Protein AF-A0A349LNW3-F1 (afdb_monomer_lite)

Sequence (81 aa):
MGLHHPRMMLSRITDDAERAKRMGFGGKLRIHPKQVNIVINAFPPTEAEIAWAQRVIAADKTSKGGAVKLDGRMIDRPVVL

Radius of gyration: 18.52 Å; chains: 1; bounding box: 40×25×51 Å

Foldseek 3Di:
DDPPPVVVVQVVLLVVLLVCLVVVDQWDDDDDPVSVVSGVVRRDDDPVVVVVLVVLVVQCVVCVQDWDDDPNDIRHDVNND

Structure (mmCIF, N/CA/C/O backbone):
data_AF-A0A349LNW3-F1
#
_entry.id   AF-A0A349LNW3-F1
#
loop_
_atom_site.group_PDB
_atom_site.id
_atom_site.type_symbol
_atom_site.label_atom_id
_atom_site.label_alt_id
_atom_site.label_comp_id
_atom_site.label_asym_id
_atom_site.label_entity_id
_atom_site.label_seq_id
_atom_site.pdbx_PDB_ins_code
_atom_site.Cartn_x
_atom_site.Cartn_y
_atom_site.Cartn_z
_atom_site.occupancy
_atom_site.B_iso_or_equiv
_atom_site.auth_seq_id
_atom_site.auth_comp_id
_atom_site.auth_asym_id
_atom_site.auth_atom_id
_atom_site.pdbx_PDB_model_num
ATOM 1 N N . MET A 1 1 ? 23.911 -20.076 -29.332 1.00 36.78 1 MET A N 1
ATOM 2 C CA . MET A 1 1 ? 23.578 -18.691 -29.733 1.00 36.78 1 MET A CA 1
ATOM 3 C C . MET A 1 1 ? 22.339 -18.283 -28.944 1.00 36.78 1 MET A C 1
ATOM 5 O O . MET A 1 1 ? 21.268 -18.822 -29.182 1.00 36.78 1 MET A O 1
ATOM 9 N N . GLY A 1 2 ? 22.538 -17.528 -27.860 1.00 46.84 2 GLY A N 1
ATOM 10 C CA . GLY A 1 2 ? 21.575 -17.389 -26.763 1.00 46.84 2 GLY A CA 1
ATOM 11 C C . GLY A 1 2 ? 20.322 -16.603 -27.143 1.00 46.84 2 GLY A C 1
ATOM 12 O O . GLY A 1 2 ? 20.406 -15.487 -27.647 1.00 46.84 2 GLY A O 1
ATOM 13 N N . LEU A 1 3 ? 19.160 -17.185 -26.856 1.00 45.16 3 LEU A N 1
ATOM 14 C CA . LEU A 1 3 ? 17.849 -16.553 -26.973 1.00 45.16 3 LEU A CA 1
ATOM 15 C C . LEU A 1 3 ? 17.711 -15.449 -25.912 1.00 45.16 3 LEU A C 1
ATOM 17 O O . LEU A 1 3 ? 17.117 -15.653 -24.854 1.00 45.16 3 LEU A O 1
ATOM 21 N N . HIS A 1 4 ? 18.254 -14.262 -26.176 1.00 58.00 4 HIS A N 1
ATOM 22 C CA . HIS A 1 4 ? 17.910 -13.072 -25.404 1.00 58.00 4 HIS A CA 1
ATOM 23 C C . HIS A 1 4 ? 16.519 -12.610 -25.857 1.00 58.00 4 HIS A C 1
ATOM 25 O O . HIS A 1 4 ? 16.378 -11.787 -26.754 1.00 58.00 4 HIS A O 1
ATOM 31 N N . HIS A 1 5 ? 15.473 -13.236 -25.310 1.00 58.19 5 HIS A N 1
ATOM 32 C CA . HIS A 1 5 ? 14.087 -12.917 -25.638 1.00 58.19 5 HIS A CA 1
ATOM 33 C C . HIS A 1 5 ? 13.644 -11.700 -24.806 1.00 58.19 5 HIS A C 1
ATOM 35 O O . HIS A 1 5 ? 13.393 -11.851 -23.608 1.00 58.19 5 HIS A O 1
ATOM 41 N N . PRO A 1 6 ? 13.519 -10.491 -25.386 1.00 60.19 6 PRO A N 1
ATOM 42 C CA . PRO A 1 6 ? 13.255 -9.267 -24.623 1.00 60.19 6 PRO A CA 1
ATOM 43 C C . PRO A 1 6 ? 11.951 -9.318 -23.808 1.00 60.19 6 PRO A C 1
ATOM 45 O O . PRO A 1 6 ? 11.866 -8.692 -22.755 1.00 60.19 6 PRO A O 1
ATOM 48 N N . ARG A 1 7 ? 10.960 -10.125 -24.220 1.00 61.34 7 ARG A N 1
ATOM 49 C CA . ARG A 1 7 ? 9.737 -10.368 -23.431 1.00 61.34 7 ARG A CA 1
ATOM 50 C C . ARG A 1 7 ? 9.994 -11.120 -22.116 1.00 61.34 7 ARG A C 1
ATOM 52 O O . ARG A 1 7 ? 9.354 -10.785 -21.127 1.00 61.34 7 ARG A O 1
ATOM 59 N N . MET A 1 8 ? 10.950 -12.0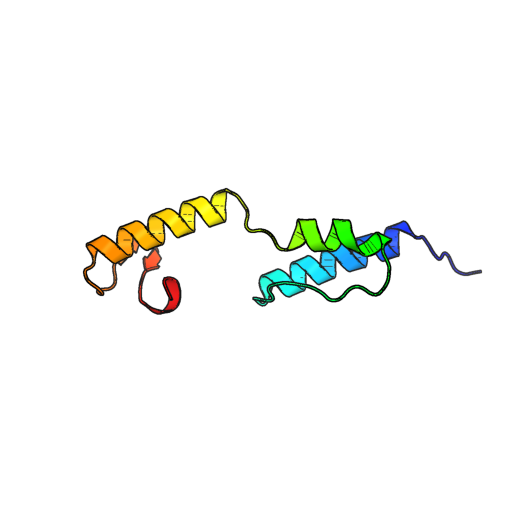57 -22.066 1.00 65.31 8 MET A N 1
ATOM 60 C CA . MET A 1 8 ? 11.297 -12.773 -20.823 1.00 65.31 8 MET A CA 1
ATOM 61 C C . MET A 1 8 ? 11.977 -11.860 -19.794 1.00 65.31 8 MET A C 1
ATOM 63 O O . MET A 1 8 ? 11.901 -12.102 -18.593 1.00 65.31 8 MET A O 1
ATOM 67 N N . MET A 1 9 ? 12.666 -10.810 -20.245 1.00 69.44 9 MET A N 1
ATOM 68 C CA . MET A 1 9 ? 13.311 -9.858 -19.339 1.00 69.44 9 MET A CA 1
ATOM 69 C C . MET A 1 9 ? 12.294 -8.890 -18.723 1.00 69.44 9 MET A C 1
ATOM 71 O O . MET A 1 9 ? 12.415 -8.542 -17.552 1.00 69.44 9 MET A O 1
ATOM 75 N N . LEU A 1 10 ? 11.271 -8.492 -19.489 1.00 75.75 10 LEU A N 1
ATOM 76 C CA . LEU A 1 10 ? 10.190 -7.638 -18.993 1.00 75.75 10 LEU A CA 1
ATOM 77 C C . LEU A 1 10 ? 9.274 -8.381 -18.013 1.00 75.75 10 LEU A C 1
ATOM 79 O O . LEU A 1 10 ? 8.926 -7.803 -16.988 1.00 75.75 10 LEU A O 1
ATOM 83 N N . SER A 1 11 ? 8.959 -9.661 -18.255 1.00 83.88 11 SER A N 1
ATOM 84 C CA . SER A 1 11 ? 8.160 -10.461 -17.312 1.00 83.88 11 SER A CA 1
ATOM 85 C C . SER A 1 11 ? 8.842 -10.600 -15.947 1.00 83.88 11 SER A C 1
ATOM 87 O O . SER A 1 11 ? 8.202 -10.413 -14.919 1.00 83.88 11 SER A O 1
ATOM 89 N N . ARG A 1 12 ? 10.168 -10.797 -15.926 1.00 90.50 12 ARG A N 1
ATOM 90 C CA . ARG A 1 12 ? 10.950 -10.845 -14.678 1.00 90.50 12 ARG A CA 1
ATOM 91 C C . ARG A 1 12 ? 10.886 -9.550 -13.867 1.00 90.50 12 ARG A C 1
ATOM 93 O O . ARG A 1 12 ? 10.972 -9.603 -12.646 1.00 90.50 12 ARG A O 1
ATOM 100 N N . ILE A 1 13 ? 10.763 -8.393 -14.522 1.00 92.38 13 ILE A N 1
ATOM 101 C CA . ILE A 1 13 ? 10.640 -7.104 -13.824 1.00 92.38 13 ILE A CA 1
ATOM 102 C C . ILE A 1 13 ? 9.270 -6.993 -13.154 1.00 92.38 13 ILE A C 1
ATOM 104 O O . ILE A 1 13 ? 9.204 -6.523 -12.021 1.00 92.38 13 ILE A O 1
ATOM 108 N N . THR A 1 14 ? 8.206 -7.438 -13.827 1.00 93.06 14 THR A N 1
ATOM 109 C CA . THR A 1 14 ? 6.855 -7.484 -13.252 1.00 93.06 14 THR A CA 1
ATOM 110 C C . THR A 1 14 ? 6.817 -8.392 -12.026 1.00 93.06 14 THR A C 1
ATOM 112 O O . THR A 1 14 ? 6.428 -7.942 -10.953 1.00 93.06 14 THR A O 1
ATOM 115 N N . ASP A 1 15 ? 7.299 -9.632 -12.147 1.00 94.44 15 ASP A N 1
ATOM 116 C CA . ASP A 1 15 ? 7.258 -10.609 -11.050 1.00 94.44 15 ASP A CA 1
ATOM 117 C C . ASP A 1 15 ? 8.026 -10.125 -9.813 1.00 94.44 15 ASP A C 1
ATOM 119 O O . ASP A 1 15 ? 7.578 -10.292 -8.674 1.00 94.44 15 ASP A O 1
ATOM 123 N N . ASP A 1 16 ? 9.183 -9.497 -10.031 1.00 95.12 16 ASP A N 1
ATOM 124 C CA . ASP A 1 16 ? 9.995 -8.952 -8.949 1.00 95.12 16 ASP A CA 1
ATOM 125 C C . ASP A 1 16 ? 9.368 -7.697 -8.317 1.00 95.12 16 ASP A C 1
ATOM 127 O O . ASP A 1 16 ? 9.429 -7.535 -7.098 1.00 95.12 16 ASP A O 1
ATOM 131 N N . ALA A 1 17 ? 8.705 -6.840 -9.105 1.00 95.62 17 ALA A N 1
ATOM 132 C CA . ALA A 1 17 ? 7.945 -5.704 -8.580 1.00 95.62 17 ALA A CA 1
ATOM 133 C C . ALA A 1 17 ? 6.761 -6.167 -7.712 1.00 95.62 17 ALA A C 1
ATOM 135 O O . ALA A 1 17 ? 6.593 -5.677 -6.596 1.00 95.62 17 ALA A O 1
ATOM 136 N N . GLU A 1 18 ? 6.011 -7.175 -8.162 1.00 94.50 18 GLU A N 1
ATOM 137 C CA . GLU A 1 18 ? 4.914 -7.771 -7.392 1.00 94.50 18 GLU A CA 1
ATOM 138 C C . GLU A 1 18 ? 5.412 -8.445 -6.110 1.00 94.50 18 GLU A C 1
ATOM 140 O O . GLU A 1 18 ? 4.797 -8.340 -5.046 1.00 94.50 18 GLU A O 1
ATOM 145 N N . ARG A 1 19 ? 6.562 -9.126 -6.173 1.00 96.12 19 ARG A N 1
ATOM 146 C CA . ARG A 1 19 ? 7.205 -9.697 -4.985 1.00 96.12 19 ARG A CA 1
ATOM 147 C C . ARG A 1 19 ? 7.611 -8.613 -3.988 1.00 96.12 19 ARG A C 1
ATOM 149 O O . ARG A 1 19 ? 7.367 -8.788 -2.798 1.00 96.12 19 ARG A O 1
ATOM 156 N N . ALA A 1 20 ? 8.200 -7.514 -4.455 1.00 96.69 20 ALA A N 1
ATOM 157 C CA . ALA A 1 20 ? 8.576 -6.389 -3.604 1.00 96.69 20 ALA A CA 1
ATOM 158 C C . ALA A 1 20 ? 7.345 -5.735 -2.952 1.00 96.69 20 ALA A C 1
ATOM 160 O O . ALA A 1 20 ? 7.349 -5.505 -1.743 1.00 96.69 20 ALA A O 1
ATOM 161 N N . LYS A 1 21 ? 6.259 -5.521 -3.706 1.00 95.62 21 LYS A N 1
ATOM 162 C CA . LYS A 1 21 ? 4.988 -5.009 -3.168 1.00 95.62 21 LYS A CA 1
ATOM 163 C C . LYS A 1 21 ? 4.458 -5.878 -2.027 1.00 95.62 21 LYS A C 1
ATOM 165 O O . LYS A 1 21 ? 4.148 -5.361 -0.960 1.00 95.62 21 LYS A O 1
ATOM 170 N N . ARG A 1 22 ? 4.442 -7.207 -2.200 1.00 95.12 22 ARG A N 1
ATOM 171 C CA . ARG A 1 22 ? 4.021 -8.153 -1.142 1.00 95.12 22 ARG A CA 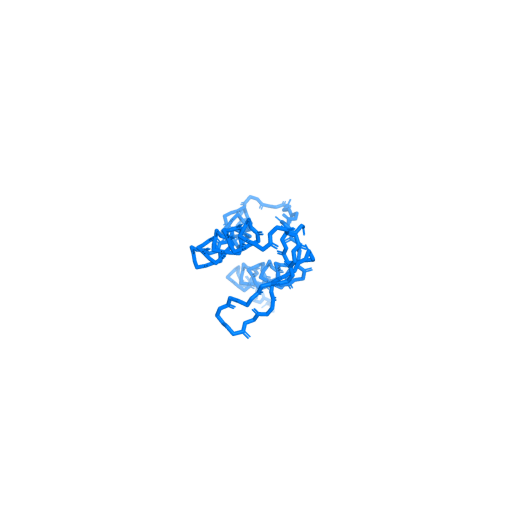1
ATOM 172 C C . ARG A 1 22 ? 4.896 -8.113 0.114 1.00 95.12 22 ARG A C 1
ATOM 174 O O . ARG A 1 22 ? 4.443 -8.531 1.172 1.00 95.12 22 ARG A O 1
ATOM 181 N N . MET A 1 23 ? 6.133 -7.635 0.005 1.00 96.81 23 MET A N 1
ATOM 182 C CA . MET A 1 23 ? 7.049 -7.451 1.136 1.00 96.81 23 MET A CA 1
ATOM 183 C C . MET A 1 23 ? 6.915 -6.076 1.810 1.00 96.81 23 MET A C 1
ATOM 185 O O . MET A 1 23 ? 7.648 -5.801 2.754 1.00 96.81 23 MET A O 1
ATOM 189 N N . GLY A 1 24 ? 6.009 -5.213 1.338 1.00 94.75 24 GLY A N 1
ATOM 190 C CA . GLY A 1 24 ? 5.786 -3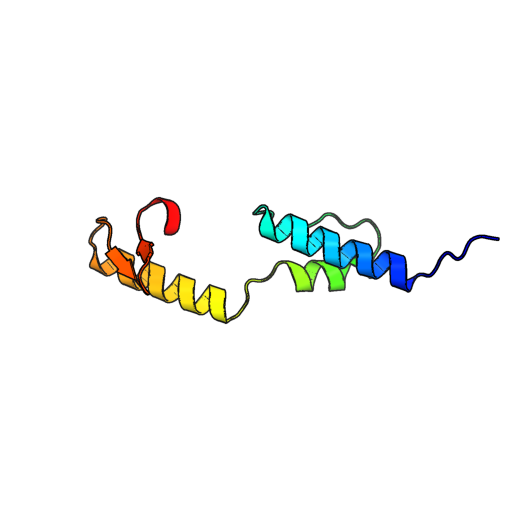.877 1.896 1.00 94.75 24 GLY A CA 1
ATOM 191 C C . GLY A 1 24 ? 6.657 -2.774 1.288 1.00 94.75 24 GLY A C 1
ATOM 192 O O . GLY A 1 24 ? 6.686 -1.665 1.814 1.00 94.75 24 GLY A O 1
ATOM 193 N N . PHE A 1 25 ? 7.365 -3.030 0.180 1.00 96.88 25 PHE A N 1
ATOM 194 C CA . PHE A 1 25 ? 8.077 -1.961 -0.527 1.00 96.88 25 PHE A CA 1
ATOM 195 C C . PHE A 1 25 ? 7.094 -1.033 -1.250 1.00 96.88 25 PHE A C 1
ATOM 197 O O . PHE A 1 25 ? 6.161 -1.493 -1.903 1.00 96.88 25 PHE A O 1
ATOM 204 N N . GLY A 1 26 ? 7.364 0.275 -1.213 1.00 94.69 26 GLY A N 1
ATOM 205 C CA . GLY A 1 26 ? 6.580 1.292 -1.930 1.00 94.69 26 GLY A CA 1
ATOM 206 C C . GLY A 1 26 ? 7.049 1.588 -3.361 1.00 94.69 26 GLY A C 1
ATOM 207 O O . GLY A 1 26 ? 6.459 2.425 -4.038 1.00 94.69 26 GLY A O 1
ATOM 208 N N . GLY A 1 27 ? 8.122 0.950 -3.838 1.00 94.88 27 GLY A N 1
ATOM 209 C CA . GLY A 1 27 ? 8.626 1.179 -5.191 1.00 94.88 27 GLY A CA 1
ATOM 210 C C . GLY A 1 27 ? 9.841 0.336 -5.566 1.00 94.88 27 GLY A C 1
ATOM 211 O O . GLY A 1 27 ? 10.359 -0.449 -4.771 1.00 94.88 27 GLY A O 1
ATOM 212 N N . LYS A 1 28 ? 10.319 0.536 -6.801 1.00 94.88 28 LYS A N 1
ATOM 213 C CA . LYS A 1 28 ? 11.499 -0.137 -7.355 1.00 94.88 28 LYS A CA 1
ATOM 214 C C . LYS A 1 28 ? 12.390 0.826 -8.151 1.00 94.88 28 LYS A C 1
ATOM 216 O O . LYS A 1 28 ? 11.906 1.645 -8.941 1.00 94.88 28 LYS A O 1
ATOM 221 N N . LEU A 1 29 ? 13.706 0.711 -7.957 1.00 94.62 29 LEU A N 1
ATOM 222 C CA . LEU A 1 29 ? 14.704 1.439 -8.746 1.00 94.62 29 LEU A CA 1
ATOM 223 C C . LEU A 1 29 ? 14.713 0.958 -10.202 1.00 94.62 29 LEU A C 1
ATOM 225 O O . LEU A 1 29 ? 14.475 -0.215 -10.492 1.00 94.62 29 LEU A O 1
ATOM 229 N N . ARG A 1 30 ? 14.989 1.886 -11.119 1.00 90.88 30 ARG A N 1
ATOM 230 C CA . ARG A 1 30 ? 14.960 1.679 -12.570 1.00 90.88 30 ARG A CA 1
ATOM 231 C C . ARG A 1 30 ? 16.284 2.146 -13.161 1.00 90.88 30 ARG A C 1
ATOM 233 O O . ARG A 1 30 ? 16.762 3.214 -12.797 1.00 90.88 30 ARG A O 1
ATOM 240 N N . ILE A 1 31 ? 16.839 1.367 -14.085 1.00 92.88 31 ILE A N 1
ATOM 241 C CA . ILE A 1 31 ? 18.081 1.703 -14.808 1.00 92.88 31 ILE A CA 1
ATOM 242 C C . ILE A 1 31 ? 17.849 1.914 -16.307 1.00 92.88 31 ILE A C 1
ATOM 244 O O . ILE A 1 31 ? 18.763 2.296 -17.028 1.00 92.88 31 ILE A O 1
ATOM 248 N N . HIS A 1 32 ? 16.633 1.644 -16.795 1.00 93.31 32 HIS A N 1
ATOM 249 C CA . HIS A 1 32 ? 16.291 1.782 -18.207 1.00 93.31 32 HIS A CA 1
ATOM 250 C C . HIS A 1 32 ? 14.844 2.291 -18.392 1.00 93.31 32 HIS A C 1
ATOM 252 O O . HIS A 1 32 ? 13.936 1.757 -17.747 1.00 93.31 32 HIS A O 1
ATOM 258 N N . PRO A 1 33 ? 14.571 3.238 -19.317 1.00 94.31 33 PRO A N 1
ATOM 259 C CA . PRO A 1 33 ? 13.234 3.818 -19.522 1.00 94.31 33 PRO A CA 1
ATOM 260 C C . PRO A 1 33 ? 12.108 2.804 -19.781 1.00 94.31 33 PRO A C 1
ATOM 262 O O . PRO A 1 33 ? 11.001 2.962 -19.279 1.00 94.31 33 PRO A O 1
ATOM 265 N N . LYS A 1 34 ? 12.391 1.699 -20.488 1.00 92.12 34 LYS A N 1
ATOM 266 C CA . LYS A 1 34 ? 11.422 0.597 -20.715 1.00 92.12 34 LYS A CA 1
ATOM 267 C C . LYS A 1 34 ? 10.857 -0.039 -19.432 1.00 92.12 34 LYS A C 1
ATOM 269 O O . LYS A 1 34 ? 9.851 -0.731 -19.502 1.00 92.12 34 LYS A O 1
ATOM 274 N N . GLN A 1 35 ? 11.493 0.168 -18.279 1.00 93.75 35 GLN A N 1
ATOM 275 C CA . GLN A 1 35 ? 11.043 -0.368 -16.991 1.00 93.75 35 GLN A CA 1
ATOM 276 C C . GLN A 1 35 ? 10.007 0.536 -16.307 1.00 93.75 35 GLN A C 1
ATOM 278 O O . GLN A 1 35 ? 9.341 0.096 -15.374 1.00 93.75 35 GLN A O 1
ATOM 283 N N . VAL A 1 36 ? 9.879 1.795 -16.743 1.00 93.88 36 VAL A N 1
ATOM 284 C CA . VAL A 1 36 ? 9.094 2.825 -16.049 1.00 93.88 36 VAL A CA 1
ATOM 285 C C . VAL A 1 36 ? 7.628 2.424 -15.925 1.00 93.88 36 VAL A C 1
ATOM 287 O O . VAL A 1 36 ? 7.136 2.343 -14.806 1.00 93.88 36 VAL A O 1
ATOM 290 N N . ASN A 1 37 ? 6.963 2.103 -17.037 1.00 94.50 37 ASN A N 1
ATOM 291 C CA . ASN A 1 37 ? 5.535 1.769 -17.019 1.00 94.50 37 ASN A CA 1
ATOM 292 C C . ASN A 1 37 ? 5.246 0.479 -16.243 1.00 94.50 37 ASN A C 1
ATOM 294 O O . ASN A 1 37 ? 4.243 0.398 -15.547 1.00 94.50 37 ASN A O 1
ATOM 298 N N . ILE A 1 38 ? 6.142 -0.509 -16.315 1.00 92.75 38 ILE A N 1
ATOM 299 C CA . ILE A 1 38 ? 5.989 -1.770 -15.576 1.00 92.75 38 ILE A CA 1
ATOM 300 C C . ILE A 1 38 ? 6.012 -1.500 -14.071 1.00 92.75 38 ILE A C 1
ATOM 302 O O . ILE A 1 38 ? 5.123 -1.937 -13.349 1.00 92.75 38 ILE A O 1
ATOM 306 N N . VAL A 1 39 ? 7.007 -0.742 -13.601 1.00 94.38 39 VAL A N 1
ATOM 307 C CA . VAL A 1 39 ? 7.146 -0.427 -12.176 1.00 94.38 39 VAL A CA 1
ATOM 308 C C . VAL A 1 39 ? 6.029 0.506 -11.704 1.00 94.38 39 VAL A C 1
ATOM 310 O O . VAL A 1 39 ? 5.448 0.246 -10.661 1.00 94.38 39 VAL A O 1
ATOM 313 N N . ILE A 1 40 ? 5.685 1.560 -12.452 1.00 94.38 40 ILE A N 1
ATOM 314 C CA . ILE A 1 40 ? 4.621 2.501 -12.052 1.00 94.38 40 ILE A CA 1
ATOM 315 C C . ILE A 1 40 ? 3.273 1.796 -11.895 1.00 94.38 40 ILE A C 1
ATOM 317 O O . ILE A 1 40 ? 2.531 2.135 -10.983 1.00 94.38 40 ILE A O 1
ATOM 321 N N . ASN A 1 41 ? 2.973 0.804 -12.732 1.00 93.81 41 ASN A N 1
ATOM 322 C CA . ASN A 1 41 ? 1.689 0.110 -12.682 1.00 93.81 41 ASN A CA 1
ATOM 323 C C . ASN A 1 41 ? 1.611 -0.963 -11.583 1.00 93.81 41 ASN A C 1
ATOM 325 O O . ASN A 1 41 ? 0.508 -1.337 -11.200 1.00 93.81 41 ASN A O 1
ATOM 329 N N . ALA A 1 42 ? 2.743 -1.458 -11.071 1.00 94.06 42 ALA A N 1
ATOM 330 C CA . ALA A 1 42 ? 2.760 -2.540 -10.082 1.00 94.06 42 ALA A CA 1
ATOM 331 C C . ALA A 1 42 ? 2.427 -2.058 -8.656 1.00 94.06 42 ALA A C 1
ATOM 333 O O . ALA A 1 42 ? 1.688 -2.707 -7.916 1.00 94.06 42 ALA A O 1
ATOM 334 N N . PHE A 1 43 ? 2.964 -0.907 -8.246 1.00 95.44 43 PHE A N 1
ATOM 335 C CA . PHE A 1 43 ? 2.917 -0.457 -6.847 1.00 95.44 43 PHE A CA 1
ATOM 336 C C . PHE A 1 43 ? 1.611 0.194 -6.359 1.00 95.44 43 PHE A C 1
ATOM 338 O O . PHE A 1 43 ? 1.351 0.081 -5.160 1.00 95.44 43 PHE A O 1
ATOM 345 N N . PRO A 1 44 ? 0.778 0.842 -7.196 1.00 95.31 44 PRO A N 1
ATOM 346 C CA . PRO A 1 44 ? -0.476 1.418 -6.733 1.00 95.31 44 PRO A CA 1
ATOM 347 C C . PRO A 1 44 ? -1.380 0.374 -6.058 1.00 95.31 44 PRO A C 1
ATOM 349 O O . PRO A 1 44 ? -1.425 -0.784 -6.498 1.00 95.31 44 PRO A O 1
ATOM 352 N N . PRO A 1 45 ? -2.100 0.753 -4.989 1.00 95.12 45 PRO A N 1
ATOM 353 C CA . PRO A 1 45 ? -3.124 -0.107 -4.425 1.00 95.12 45 PRO A CA 1
ATOM 354 C C . PRO A 1 45 ? -4.263 -0.291 -5.430 1.00 95.12 45 PRO A C 1
ATOM 356 O O . PRO A 1 45 ? -4.563 0.583 -6.245 1.00 95.12 45 PRO A O 1
ATOM 359 N N . THR A 1 46 ? -4.909 -1.442 -5.354 1.00 95.12 46 THR A N 1
ATOM 360 C CA . THR A 1 46 ? -6.150 -1.731 -6.067 1.00 95.12 46 THR A CA 1
ATOM 361 C C . THR A 1 46 ? -7.310 -0.936 -5.470 1.00 95.12 46 THR A C 1
ATOM 363 O O . THR A 1 46 ? -7.293 -0.552 -4.299 1.00 95.12 46 THR A O 1
ATOM 366 N N . GLU A 1 47 ? -8.372 -0.736 -6.248 1.00 97.38 47 GLU A N 1
ATOM 367 C CA . GLU A 1 47 ? -9.597 -0.082 -5.765 1.00 97.38 47 GLU A CA 1
ATOM 368 C C . GLU A 1 47 ? -10.192 -0.795 -4.540 1.00 97.38 47 GLU A C 1
ATOM 370 O O . GLU A 1 47 ? -10.671 -0.147 -3.611 1.00 97.38 47 GLU A O 1
ATOM 375 N N . ALA A 1 48 ? -10.098 -2.128 -4.496 1.00 96.75 48 ALA A N 1
ATOM 376 C CA . ALA A 1 48 ? -10.558 -2.933 -3.368 1.00 96.75 48 ALA A CA 1
ATOM 377 C C . ALA A 1 48 ? -9.741 -2.676 -2.090 1.00 96.75 48 ALA A C 1
ATOM 379 O O . ALA A 1 48 ? -10.316 -2.565 -1.006 1.00 96.75 48 ALA A O 1
ATOM 380 N N . GLU A 1 49 ? -8.416 -2.546 -2.206 1.00 95.94 49 GLU A N 1
ATOM 381 C CA . GLU A 1 49 ? -7.541 -2.197 -1.079 1.00 95.94 49 GLU A CA 1
ATOM 382 C C . GLU A 1 49 ? -7.846 -0.788 -0.559 1.00 95.94 49 GLU A C 1
ATOM 384 O O . GLU A 1 49 ? -7.959 -0.598 0.652 1.00 95.94 49 GLU A O 1
ATOM 389 N N . ILE A 1 50 ? -8.065 0.181 -1.456 1.00 97.81 50 ILE A N 1
ATOM 390 C CA . ILE A 1 50 ? -8.454 1.551 -1.085 1.00 97.81 50 ILE A CA 1
ATOM 391 C C . ILE A 1 50 ? -9.805 1.549 -0.357 1.00 97.81 50 ILE A C 1
ATOM 393 O O . ILE A 1 50 ? -9.929 2.136 0.720 1.00 97.81 50 ILE A O 1
ATOM 397 N N . ALA A 1 51 ? -10.813 0.868 -0.907 1.00 98.06 51 ALA A N 1
ATOM 398 C CA . ALA A 1 51 ? -12.139 0.781 -0.300 1.00 98.06 51 ALA A CA 1
ATOM 399 C C . ALA A 1 51 ? -12.097 0.098 1.077 1.00 98.06 51 ALA A C 1
ATOM 401 O O . ALA A 1 51 ? -12.786 0.510 2.013 1.00 98.06 51 ALA A O 1
ATOM 402 N N . TRP A 1 52 ? -11.270 -0.938 1.236 1.00 97.06 52 TRP A N 1
ATOM 403 C CA . TRP A 1 52 ? -11.051 -1.572 2.532 1.00 97.06 52 TRP A CA 1
ATOM 404 C C . TRP A 1 52 ? -10.364 -0.623 3.522 1.00 97.06 52 TRP A C 1
ATOM 406 O O . TRP A 1 52 ? -10.867 -0.466 4.633 1.00 97.06 52 TRP A O 1
ATOM 416 N N . ALA A 1 53 ? -9.303 0.079 3.114 1.00 96.81 53 ALA A N 1
ATOM 417 C CA . ALA A 1 53 ? -8.603 1.046 3.962 1.00 96.81 53 ALA A CA 1
ATOM 418 C C . ALA A 1 53 ? -9.532 2.176 4.449 1.00 96.81 53 ALA A C 1
ATOM 420 O O . ALA A 1 53 ? -9.510 2.550 5.621 1.00 96.81 53 ALA A O 1
ATOM 421 N N . GLN A 1 54 ? -10.422 2.675 3.586 1.00 97.31 54 GLN A N 1
ATOM 422 C CA . GLN A 1 54 ? -11.432 3.669 3.967 1.00 97.31 54 GLN A 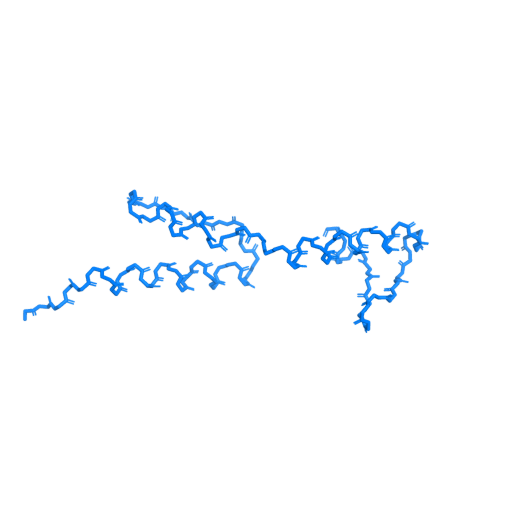CA 1
ATOM 423 C C . GLN A 1 54 ? -12.393 3.142 5.044 1.00 97.31 54 GLN A C 1
ATOM 425 O O . GLN A 1 54 ? -12.690 3.852 6.008 1.00 97.31 54 GLN A O 1
ATOM 430 N N . ARG A 1 55 ? -12.851 1.888 4.921 1.00 97.12 55 ARG A N 1
ATOM 431 C CA . ARG A 1 55 ? -13.709 1.243 5.931 1.00 97.12 55 ARG A CA 1
ATOM 432 C C . ARG A 1 55 ? -12.969 0.986 7.243 1.00 97.12 55 ARG A C 1
ATOM 434 O O . ARG A 1 55 ? -13.565 1.166 8.300 1.00 97.12 55 ARG A O 1
ATOM 441 N N . VAL A 1 56 ? -11.687 0.626 7.187 1.00 96.38 56 VAL A N 1
ATOM 442 C CA . VAL A 1 56 ? -10.813 0.482 8.364 1.00 96.38 56 VAL A CA 1
ATOM 443 C C . VAL A 1 56 ? -10.725 1.796 9.140 1.00 96.38 56 VAL A C 1
ATOM 445 O O . VAL A 1 56 ? -11.018 1.815 10.333 1.00 96.38 56 VAL A O 1
ATOM 448 N N . ILE A 1 57 ? -10.423 2.906 8.459 1.00 95.12 57 ILE A N 1
ATOM 449 C CA . ILE A 1 57 ? -10.351 4.238 9.080 1.00 95.12 57 ILE A CA 1
ATOM 450 C C . ILE A 1 57 ? -11.705 4.640 9.683 1.00 95.12 57 ILE A C 1
ATOM 452 O O . ILE A 1 57 ? -11.760 5.229 10.762 1.00 95.12 57 ILE A O 1
ATOM 456 N N . ALA A 1 58 ? -12.812 4.342 8.998 1.00 94.75 58 ALA A N 1
ATOM 457 C CA . ALA A 1 58 ? -14.146 4.614 9.524 1.00 94.75 58 ALA A CA 1
ATOM 458 C C . ALA A 1 58 ? -14.443 3.792 10.792 1.00 94.75 58 ALA A C 1
ATOM 460 O O . ALA A 1 58 ? -14.947 4.347 11.767 1.00 94.75 58 ALA A O 1
ATOM 461 N N . ALA A 1 59 ? -14.096 2.503 10.804 1.00 94.50 59 ALA A N 1
ATOM 462 C CA . ALA A 1 59 ? -14.293 1.627 11.954 1.00 94.50 59 ALA A CA 1
ATOM 463 C C . ALA A 1 59 ? -13.457 2.074 13.168 1.00 94.50 59 ALA A C 1
ATOM 465 O O . ALA A 1 59 ? -14.000 2.190 14.267 1.00 94.50 59 ALA A O 1
ATOM 466 N N . ASP A 1 60 ? -12.179 2.409 12.973 1.00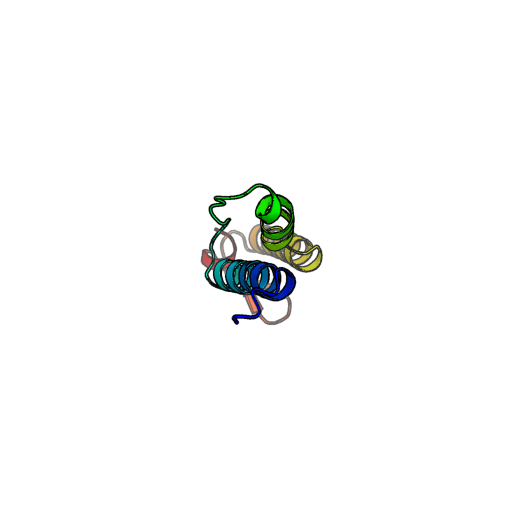 94.31 60 ASP A N 1
ATOM 467 C CA . ASP A 1 60 ? -11.296 2.916 14.037 1.00 94.31 60 ASP A CA 1
ATOM 468 C C . ASP A 1 60 ? -11.825 4.216 14.670 1.00 94.31 60 ASP A C 1
ATOM 470 O O . ASP A 1 60 ? -11.889 4.355 15.892 1.00 94.31 60 ASP A O 1
ATOM 474 N N . LYS A 1 61 ? -12.349 5.145 13.858 1.00 92.75 61 LYS A N 1
ATOM 475 C CA . LYS A 1 61 ? -12.986 6.369 14.380 1.00 92.75 61 LYS A CA 1
ATOM 476 C C . LYS A 1 61 ? -14.148 6.074 15.329 1.00 92.75 61 LYS A C 1
ATOM 478 O O . LYS A 1 61 ? -14.357 6.819 16.286 1.00 92.75 61 LYS A O 1
ATOM 483 N N . THR A 1 62 ? -14.904 5.001 15.088 1.00 91.44 62 THR A N 1
ATOM 484 C CA . THR A 1 62 ? -16.022 4.610 15.963 1.00 91.44 62 THR A CA 1
ATOM 485 C C . THR A 1 62 ? -15.571 3.902 17.237 1.00 91.44 62 THR A C 1
ATOM 487 O O . THR A 1 62 ? -16.272 3.972 18.246 1.00 91.44 62 THR A O 1
ATOM 490 N N . SER A 1 63 ? -14.394 3.268 17.228 1.00 90.62 63 SER A N 1
ATOM 491 C CA . SER A 1 63 ? -13.881 2.500 18.366 1.00 90.62 63 SER A CA 1
ATOM 492 C C . SER A 1 63 ? -13.257 3.368 19.462 1.00 90.62 63 SER A C 1
ATOM 494 O O . SER A 1 63 ? -12.959 2.861 20.544 1.00 90.62 63 SER A O 1
ATOM 496 N N . LYS A 1 64 ? -13.048 4.669 19.200 1.00 86.81 64 LYS A N 1
ATOM 497 C CA . LYS A 1 64 ? -12.381 5.619 20.111 1.00 86.81 64 LYS A CA 1
ATOM 498 C C . LYS A 1 64 ? -11.004 5.115 20.580 1.00 86.81 64 LYS A C 1
ATOM 500 O O . LYS A 1 64 ? -10.621 5.331 21.728 1.00 86.81 64 LYS A O 1
ATOM 505 N N . GLY A 1 65 ? -10.269 4.442 19.691 1.00 81.38 65 GLY A N 1
ATOM 506 C CA . GLY A 1 65 ? -8.942 3.879 19.963 1.00 81.38 65 GLY A CA 1
ATOM 507 C C . GLY A 1 65 ? -8.945 2.449 20.517 1.00 81.38 65 GLY A C 1
ATOM 508 O O . GLY A 1 65 ? -7.877 1.929 20.838 1.00 81.38 65 GLY A O 1
ATOM 509 N N . GLY A 1 66 ? -10.115 1.812 20.630 1.00 91.81 66 GLY A N 1
ATOM 510 C CA . GLY A 1 66 ? -10.245 0.385 20.931 1.00 91.81 66 GLY A CA 1
ATOM 511 C C . GLY A 1 66 ? -10.143 -0.507 19.688 1.00 91.81 66 GLY A C 1
ATOM 512 O O . GLY A 1 66 ? -10.235 -0.038 18.555 1.00 91.81 66 GLY A O 1
ATOM 513 N N . ALA A 1 67 ? -9.999 -1.816 19.897 1.00 94.69 67 ALA A N 1
ATOM 514 C CA . ALA A 1 67 ? -10.094 -2.786 18.808 1.00 94.69 67 ALA A CA 1
ATOM 515 C C . ALA A 1 67 ? -11.552 -2.938 18.330 1.00 94.69 67 ALA A C 1
ATOM 517 O O . ALA A 1 67 ? -12.481 -2.962 19.140 1.00 94.69 67 ALA A O 1
ATOM 518 N N . VAL A 1 68 ? -11.759 -3.077 17.019 1.00 95.88 68 VAL A N 1
ATOM 519 C CA . VAL A 1 68 ? -13.083 -3.246 16.392 1.00 95.88 68 VAL A CA 1
ATOM 520 C C . VAL A 1 68 ? -13.065 -4.379 15.369 1.00 95.88 68 VAL A C 1
ATOM 522 O O . VAL A 1 68 ? -12.034 -4.678 14.776 1.00 95.88 68 VAL A O 1
ATOM 525 N N . LYS A 1 69 ? -14.203 -5.045 15.156 1.00 96.19 69 LYS A N 1
ATOM 526 C CA . LYS A 1 69 ? -14.330 -6.115 14.159 1.00 96.19 69 LYS A CA 1
ATOM 527 C C . LYS A 1 69 ? -14.874 -5.562 12.837 1.00 96.19 69 LYS A C 1
ATOM 529 O O . LYS A 1 69 ? -15.956 -4.985 12.825 1.00 96.19 69 LYS A O 1
ATOM 534 N N . LEU A 1 70 ? -14.169 -5.801 11.731 1.00 95.81 70 LEU A N 1
ATOM 535 C CA . LEU A 1 70 ? -14.582 -5.465 10.361 1.00 95.81 70 LEU A CA 1
ATOM 536 C C . LEU A 1 70 ? -14.389 -6.689 9.457 1.00 95.81 70 LEU A C 1
ATOM 538 O O . LEU A 1 70 ? -13.307 -7.270 9.436 1.00 95.81 70 LEU A O 1
ATOM 542 N N . ASP A 1 71 ? -15.427 -7.108 8.730 1.00 94.75 71 ASP A N 1
ATOM 543 C CA . ASP A 1 71 ? -15.397 -8.275 7.826 1.00 94.75 71 ASP A CA 1
ATOM 544 C C . ASP A 1 71 ? -14.814 -9.553 8.467 1.00 94.75 71 ASP A C 1
ATOM 546 O O . ASP A 1 71 ? -14.059 -10.307 7.855 1.00 94.75 71 ASP A O 1
ATOM 550 N N . GLY A 1 72 ? -15.113 -9.787 9.747 1.00 95.38 72 GLY A N 1
ATOM 551 C CA . GLY A 1 72 ? -14.582 -10.945 10.471 1.00 95.38 72 GLY A CA 1
ATOM 552 C C . GLY A 1 72 ? -13.169 -10.771 11.038 1.00 95.38 72 GLY A C 1
ATOM 553 O O . GLY A 1 72 ? -12.733 -11.644 11.784 1.00 95.38 72 GLY A O 1
ATOM 554 N N . ARG A 1 73 ? -12.479 -9.661 10.749 1.00 94.38 73 ARG A N 1
ATOM 555 C CA . ARG A 1 73 ? -11.104 -9.374 11.191 1.00 94.38 73 ARG A CA 1
ATOM 556 C C . ARG A 1 73 ? -11.072 -8.340 12.311 1.00 94.38 73 ARG A C 1
ATOM 558 O O . ARG A 1 73 ? -11.918 -7.453 12.360 1.00 94.38 73 ARG A O 1
ATOM 565 N N . MET A 1 74 ? -10.089 -8.461 13.199 1.00 95.56 74 MET A N 1
ATOM 566 C CA . MET A 1 74 ? -9.805 -7.456 14.221 1.00 95.56 74 MET A CA 1
ATOM 567 C C . MET A 1 74 ? -9.014 -6.305 13.598 1.00 95.56 74 MET A C 1
ATOM 569 O O . MET A 1 74 ? -8.025 -6.539 12.909 1.00 95.56 74 MET A O 1
ATOM 573 N N . ILE A 1 75 ? -9.476 -5.085 13.838 1.00 96.19 75 ILE A N 1
ATOM 574 C CA . ILE A 1 75 ? -8.834 -3.831 13.466 1.00 96.19 75 ILE A CA 1
ATOM 575 C C . ILE A 1 75 ? -8.389 -3.153 14.756 1.00 96.19 75 ILE A C 1
ATOM 577 O O . ILE A 1 75 ? -9.205 -2.914 15.646 1.00 96.19 75 ILE A O 1
ATOM 581 N N . ASP A 1 76 ? -7.100 -2.865 14.848 1.00 94.38 76 ASP A N 1
ATOM 582 C CA . ASP A 1 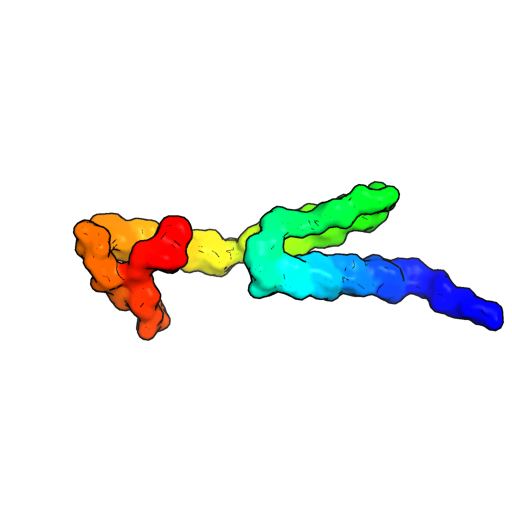76 ? -6.443 -2.199 15.965 1.00 94.38 76 ASP A CA 1
ATOM 583 C C . ASP A 1 76 ? -5.306 -1.296 15.450 1.00 94.38 76 ASP A C 1
ATOM 585 O O . ASP A 1 76 ? -5.163 -1.061 14.246 1.00 94.38 76 ASP A O 1
ATOM 589 N N . ARG A 1 77 ? -4.498 -0.747 16.365 1.00 92.31 77 ARG A N 1
ATOM 590 C CA . ARG A 1 77 ? -3.521 0.300 16.032 1.00 92.31 77 ARG A CA 1
ATOM 591 C C . ARG A 1 77 ? -2.529 -0.083 14.923 1.00 92.31 77 ARG A C 1
ATOM 593 O O . ARG A 1 77 ? -2.360 0.751 14.041 1.00 92.31 77 ARG A O 1
ATOM 600 N N . PRO A 1 78 ? -1.908 -1.279 14.905 1.00 92.12 78 PRO A N 1
ATOM 601 C CA . PRO A 1 78 ? -0.997 -1.680 13.828 1.00 92.12 78 PRO A CA 1
ATOM 602 C C . PRO A 1 78 ? -1.632 -1.799 12.437 1.00 92.12 78 PRO A C 1
ATOM 604 O O . PRO A 1 78 ? -0.910 -1.829 11.449 1.00 92.12 78 PRO A O 1
ATOM 607 N N . VAL A 1 79 ? -2.958 -1.919 12.344 1.00 93.25 79 VAL A N 1
ATOM 608 C CA . VAL A 1 79 ? -3.662 -1.983 11.052 1.00 93.25 79 VAL A CA 1
ATOM 609 C C . VAL A 1 79 ? -3.980 -0.581 10.518 1.00 93.25 79 VAL A C 1
ATOM 611 O O . VAL A 1 79 ? -4.139 -0.402 9.312 1.00 93.25 79 VAL A O 1
ATOM 614 N N . VAL A 1 80 ? -4.100 0.406 11.409 1.00 91.56 80 VAL A N 1
ATOM 615 C CA . VAL A 1 80 ? -4.529 1.778 11.089 1.00 91.56 80 VAL A CA 1
ATOM 616 C C . VAL A 1 80 ? -3.347 2.744 10.931 1.00 91.56 80 VAL A C 1
ATOM 618 O O . VAL A 1 80 ? -3.456 3.697 10.158 1.00 91.56 80 VAL A O 1
ATOM 621 N N . LEU A 1 81 ? -2.262 2.536 11.687 1.00 79.19 81 LEU A N 1
ATOM 622 C CA . LEU A 1 81 ? -1.074 3.400 11.732 1.00 79.19 81 LEU A CA 1
ATOM 623 C C . LEU A 1 81 ? 0.022 2.987 10.747 1.00 79.19 81 LEU A C 1
ATOM 625 O O . LEU A 1 81 ? 0.255 1.769 10.596 1.00 79.19 81 LEU A O 1
#

pLDDT: mean 89.5, std 12.94, range [36.78, 98.06]

Secondary structure (DSSP, 8-state):
-----HHHHHHHHHHHHHHHHHTT------SSGGGHHHHHHHSSPPHHHHHHHHHHHHHHHHHTTS-EEETTEEE-HHHH-